Protein AF-A0A6A0AE56-F1 (afdb_monomer)

Solvent-accessible surface area (backbone atoms only — not comparable to full-atom values): 5053 Å² total; per-residue (Å²): 110,67,47,47,62,54,76,50,80,58,63,80,86,39,64,85,25,62,67,49,37,24,50,72,84,41,78,50,70,70,46,77,42,80,66,60,92,97,31,49,34,41,39,39,65,86,40,81,26,24,76,50,92,61,101,37,34,49,76,90,65,46,80,45,76,42,62,42,88,90,46,91,52,82,48,70,73,72,74,58,124

InterPro domains:
  IPR024616 Pherophorin [PF12499] (1-79)

Structure (mmCIF, N/CA/C/O backbone):
data_AF-A0A6A0AE56-F1
#
_entry.id   AF-A0A6A0AE56-F1
#
loop_
_atom_site.group_PDB
_atom_site.id
_atom_site.type_symbol
_atom_site.label_atom_id
_atom_site.label_alt_id
_atom_site.label_comp_id
_atom_site.label_asym_id
_atom_site.label_entity_id
_atom_site.label_seq_id
_atom_site.pdbx_PDB_ins_code
_atom_site.Cartn_x
_atom_site.Cartn_y
_atom_site.Cartn_z
_atom_site.occupanc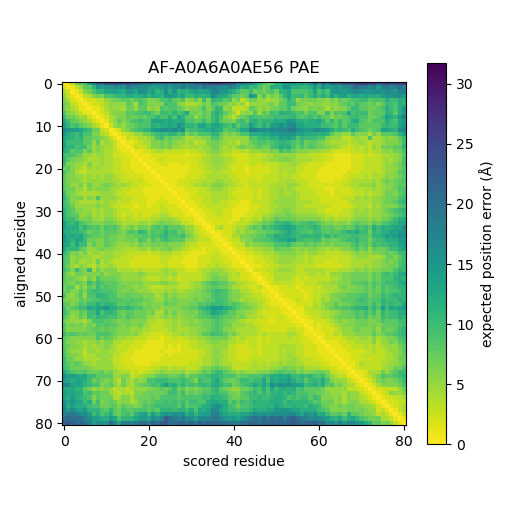y
_atom_site.B_iso_or_equiv
_atom_site.auth_seq_id
_atom_site.auth_comp_id
_atom_site.auth_asym_id
_atom_site.auth_atom_id
_atom_site.pdbx_PDB_model_num
ATOM 1 N N . MET A 1 1 ? -4.343 -7.258 -18.594 1.00 49.41 1 MET A N 1
ATOM 2 C CA . MET A 1 1 ? -5.254 -6.707 -17.576 1.00 49.41 1 MET A CA 1
ATOM 3 C C . MET A 1 1 ? -4.443 -5.664 -16.844 1.00 49.41 1 MET A C 1
ATOM 5 O O . MET A 1 1 ? -3.366 -6.003 -16.370 1.00 49.41 1 MET A O 1
ATOM 9 N N . ASP A 1 2 ? -4.875 -4.409 -16.848 1.00 60.59 2 ASP A N 1
ATOM 10 C CA . ASP A 1 2 ? -4.140 -3.355 -16.148 1.00 60.59 2 ASP A CA 1
ATOM 11 C C . ASP A 1 2 ? -4.605 -3.306 -14.687 1.00 60.59 2 ASP A C 1
ATOM 13 O O . ASP A 1 2 ? -5.804 -3.345 -14.391 1.00 60.59 2 ASP A O 1
ATOM 17 N N . LEU A 1 3 ? -3.644 -3.315 -13.766 1.00 62.03 3 LEU A N 1
ATOM 18 C CA . LEU A 1 3 ? -3.866 -3.324 -12.324 1.00 62.03 3 LEU A CA 1
ATOM 19 C C . LEU A 1 3 ? -4.012 -1.882 -11.841 1.00 62.03 3 LEU A C 1
ATOM 21 O O . LEU A 1 3 ? -3.052 -1.243 -11.430 1.00 62.03 3 LEU A O 1
ATOM 25 N N . ASN A 1 4 ? -5.244 -1.382 -11.873 1.00 73.56 4 ASN A N 1
ATOM 26 C CA . ASN A 1 4 ? -5.545 0.003 -11.495 1.00 73.56 4 ASN A CA 1
ATOM 27 C C . ASN A 1 4 ? -5.659 0.233 -9.978 1.00 73.56 4 ASN A C 1
ATOM 29 O O . ASN A 1 4 ? -5.755 1.377 -9.518 1.00 73.56 4 ASN A O 1
ATOM 33 N N . LYS A 1 5 ? -5.725 -0.853 -9.198 1.00 70.38 5 LYS A N 1
ATOM 34 C CA . LYS A 1 5 ? -6.101 -0.823 -7.785 1.00 70.38 5 LYS A CA 1
ATOM 35 C C . LYS A 1 5 ? -5.536 -2.025 -7.032 1.00 70.38 5 LYS A C 1
ATOM 37 O O . LYS A 1 5 ? -5.615 -3.148 -7.524 1.00 70.38 5 LYS A O 1
ATOM 42 N N . VAL A 1 6 ? -5.058 -1.779 -5.814 1.00 75.44 6 VAL A N 1
ATOM 43 C CA . VAL A 1 6 ? -4.754 -2.814 -4.814 1.00 75.44 6 VAL A CA 1
ATOM 44 C C . VAL A 1 6 ? -5.698 -2.628 -3.627 1.00 75.44 6 VAL A C 1
ATOM 46 O O . VAL A 1 6 ? -5.860 -1.508 -3.135 1.00 75.44 6 VAL A O 1
ATOM 49 N N . GLU A 1 7 ? -6.332 -3.720 -3.194 1.00 75.19 7 GLU A N 1
ATOM 50 C CA . GLU A 1 7 ? -7.238 -3.769 -2.043 1.00 75.19 7 GLU A CA 1
ATOM 51 C C . GLU A 1 7 ? -6.848 -4.917 -1.118 1.00 75.19 7 GLU A C 1
ATOM 53 O O . GLU A 1 7 ? -6.612 -6.035 -1.573 1.00 75.19 7 GLU A O 1
ATOM 58 N N . PHE A 1 8 ? -6.825 -4.654 0.185 1.00 73.44 8 PHE A N 1
ATOM 59 C CA . PHE A 1 8 ? -6.727 -5.696 1.200 1.00 73.44 8 PHE A CA 1
ATOM 60 C C . PHE A 1 8 ? -7.541 -5.315 2.437 1.00 73.44 8 PHE A C 1
ATOM 62 O O . PHE A 1 8 ? -7.827 -4.141 2.699 1.00 73.44 8 PHE A O 1
ATOM 69 N N . LEU A 1 9 ? -7.946 -6.339 3.183 1.00 66.50 9 LEU A N 1
ATOM 70 C CA . LEU A 1 9 ? -8.655 -6.185 4.445 1.00 66.50 9 LEU A CA 1
ATOM 71 C C . LEU A 1 9 ? -7.637 -5.960 5.560 1.00 66.50 9 LEU A C 1
ATOM 73 O O . LEU A 1 9 ? -6.682 -6.720 5.701 1.00 66.50 9 LEU A O 1
ATOM 77 N N . SER A 1 10 ? -7.861 -4.930 6.366 1.00 67.00 10 SER A N 1
ATOM 78 C CA . SER A 1 10 ? -7.113 -4.700 7.597 1.00 67.00 10 SER A CA 1
ATOM 79 C C . SER A 1 10 ? -8.099 -4.680 8.752 1.00 67.00 10 SER A C 1
ATOM 81 O O . SER A 1 10 ? -9.161 -4.069 8.639 1.00 67.00 10 SER A O 1
ATOM 83 N N . GLY A 1 11 ? -7.773 -5.372 9.844 1.00 65.69 11 GLY A N 1
ATOM 84 C CA . GLY A 1 11 ? -8.601 -5.335 11.047 1.00 65.69 11 GLY A CA 1
ATOM 85 C C . GLY A 1 11 ? -8.706 -3.912 11.602 1.00 65.69 11 GLY A C 1
ATOM 86 O O . GLY A 1 11 ? -7.772 -3.122 11.477 1.00 65.69 11 GLY A O 1
ATOM 87 N N . ASP A 1 12 ? -9.825 -3.587 12.250 1.00 65.62 12 ASP A N 1
ATOM 88 C CA . ASP A 1 12 ? -10.164 -2.213 12.659 1.00 65.62 12 ASP A CA 1
ATOM 89 C C . ASP A 1 12 ? -9.085 -1.518 13.498 1.00 65.62 12 ASP A C 1
ATOM 91 O O . ASP A 1 12 ? -8.838 -0.322 13.343 1.00 65.62 12 ASP A O 1
ATOM 95 N N . ARG A 1 13 ? -8.367 -2.280 14.331 1.00 72.19 13 ARG A N 1
ATOM 96 C CA . ARG A 1 13 ? -7.270 -1.765 15.168 1.00 72.19 13 ARG A CA 1
ATOM 97 C C . ARG A 1 13 ? -6.094 -1.209 14.366 1.00 72.19 13 ARG A C 1
ATOM 99 O O . ARG A 1 13 ? -5.279 -0.486 14.930 1.00 72.19 13 ARG A O 1
ATOM 106 N N . CYS A 1 14 ? -6.005 -1.537 13.078 1.00 77.25 14 CYS A N 1
ATOM 107 C CA . CYS A 1 14 ? -4.889 -1.161 12.228 1.00 77.25 14 CYS A CA 1
ATOM 108 C C . CYS A 1 14 ? -5.108 0.042 11.324 1.00 77.25 14 CYS A C 1
ATOM 110 O O . CYS A 1 14 ? -4.153 0.557 10.740 1.00 77.25 14 CYS A O 1
ATOM 112 N N . GLN A 1 15 ? -6.337 0.544 11.246 1.00 80.19 15 GLN A N 1
ATOM 113 C CA . GLN A 1 15 ? -6.668 1.606 10.303 1.00 80.19 15 GLN A CA 1
ATOM 114 C C . GLN A 1 15 ? -5.941 2.919 10.615 1.00 80.19 15 GLN A C 1
ATOM 116 O O . GLN A 1 15 ? -5.365 3.543 9.722 1.00 80.19 15 GLN A O 1
ATOM 121 N N . GLY A 1 16 ? -5.913 3.311 11.894 1.00 80.69 16 GLY A N 1
ATOM 122 C CA . GLY A 1 16 ? -5.239 4.529 12.363 1.00 80.69 16 GLY A CA 1
ATOM 123 C C . GLY A 1 16 ? -3.710 4.444 12.364 1.00 80.69 16 GLY A C 1
ATOM 124 O O . GLY A 1 16 ? -3.029 5.462 12.506 1.00 80.69 16 GLY A O 1
ATOM 125 N N . SER A 1 17 ? -3.167 3.241 12.184 1.00 87.19 17 SER A N 1
ATOM 126 C CA . SER A 1 17 ? -1.734 2.976 12.235 1.00 87.19 17 SER A CA 1
ATOM 127 C C . SER A 1 17 ? -1.017 3.347 10.949 1.00 87.19 17 SER A C 1
ATOM 129 O O . SER A 1 17 ? 0.184 3.569 10.994 1.00 87.19 17 SER A O 1
ATOM 131 N N . VAL A 1 18 ? -1.700 3.440 9.806 1.00 89.12 18 VAL A N 1
ATOM 132 C CA . VAL A 1 18 ? -1.028 3.768 8.542 1.00 89.12 18 VAL A CA 1
ATOM 133 C C . VAL A 1 18 ? -0.631 5.246 8.520 1.00 89.12 18 VAL A C 1
ATOM 135 O O . VAL A 1 18 ? -1.473 6.136 8.642 1.00 89.12 18 VAL A O 1
ATOM 138 N N . GLN A 1 19 ? 0.662 5.509 8.345 1.00 92.00 19 GLN A N 1
ATOM 139 C CA . GLN A 1 19 ? 1.241 6.849 8.261 1.00 92.00 19 GLN A CA 1
ATOM 140 C C . GLN A 1 19 ? 1.481 7.281 6.813 1.00 92.00 19 GLN A C 1
ATOM 142 O O . GLN A 1 19 ? 1.166 8.414 6.460 1.00 92.00 19 GLN A O 1
ATOM 147 N N . ALA A 1 20 ? 2.043 6.398 5.986 1.00 92.69 20 ALA A N 1
ATOM 148 C CA . ALA A 1 20 ? 2.370 6.689 4.593 1.00 92.69 20 ALA A CA 1
ATOM 149 C C . ALA A 1 20 ? 2.378 5.412 3.742 1.00 92.69 20 ALA A C 1
ATOM 151 O O . ALA A 1 20 ? 2.528 4.307 4.264 1.00 92.69 20 ALA A O 1
ATOM 152 N N . VAL A 1 21 ? 2.228 5.570 2.428 1.00 92.25 21 VAL A N 1
ATOM 153 C CA . VAL A 1 21 ? 2.261 4.475 1.452 1.00 92.25 21 VAL A CA 1
ATOM 154 C C . VAL A 1 21 ? 3.143 4.870 0.286 1.00 92.25 21 VAL A C 1
ATOM 156 O O . VAL A 1 21 ? 3.017 5.976 -0.238 1.00 92.25 21 VAL A O 1
ATOM 159 N N . PHE A 1 22 ? 3.987 3.945 -0.151 1.00 92.50 22 PHE A N 1
ATOM 160 C CA . PHE A 1 22 ? 4.848 4.112 -1.309 1.00 92.50 22 PHE A CA 1
ATOM 161 C C . PHE A 1 22 ? 4.685 2.935 -2.262 1.00 92.50 22 PHE A C 1
ATOM 163 O O . PHE A 1 22 ? 4.553 1.788 -1.841 1.00 92.50 22 PHE A O 1
ATOM 170 N N . VAL A 1 23 ? 4.723 3.228 -3.556 1.00 90.12 23 VAL A N 1
ATOM 171 C CA . VAL A 1 23 ? 4.791 2.227 -4.622 1.00 90.12 23 VAL A CA 1
ATOM 172 C C . VAL A 1 23 ? 6.046 2.521 -5.428 1.00 90.12 23 VAL A C 1
ATOM 174 O O . VAL A 1 23 ? 6.158 3.607 -5.997 1.00 90.12 23 VAL A O 1
ATOM 177 N N . ASN A 1 24 ? 7.004 1.590 -5.426 1.00 89.44 24 ASN A N 1
ATOM 178 C CA . ASN A 1 24 ? 8.354 1.786 -5.974 1.00 89.44 24 ASN A CA 1
ATOM 179 C C . ASN A 1 24 ? 9.036 3.057 -5.431 1.00 89.44 24 ASN A C 1
ATOM 181 O O . ASN A 1 24 ? 9.595 3.851 -6.183 1.00 89.44 24 ASN A O 1
ATOM 185 N N . GLY A 1 25 ? 8.917 3.298 -4.121 1.00 90.00 25 GLY A N 1
ATOM 186 C CA . GLY A 1 25 ? 9.481 4.478 -3.453 1.00 90.00 25 GLY A CA 1
ATOM 187 C C . GLY A 1 25 ? 8.737 5.797 -3.712 1.00 90.00 25 GLY A C 1
ATOM 188 O O . GLY A 1 25 ? 9.049 6.803 -3.081 1.00 90.00 25 GLY A O 1
ATOM 189 N N . VAL A 1 26 ? 7.720 5.817 -4.582 1.00 90.44 26 VAL A N 1
ATOM 190 C CA . VAL A 1 26 ? 6.905 7.010 -4.856 1.00 90.44 26 VAL A CA 1
ATOM 191 C C . VAL A 1 26 ? 5.708 7.048 -3.917 1.00 90.44 26 VAL A C 1
ATOM 193 O O . VAL A 1 26 ? 4.934 6.093 -3.869 1.00 90.44 26 VAL A O 1
ATOM 196 N N . SER A 1 27 ? 5.531 8.163 -3.205 1.00 93.00 27 SER A N 1
ATOM 197 C CA . SER A 1 27 ? 4.393 8.360 -2.300 1.00 93.00 27 SER A CA 1
ATOM 198 C C . SER A 1 27 ? 3.060 8.267 -3.049 1.00 93.00 27 SER A C 1
ATOM 200 O O . SER A 1 27 ? 2.904 8.823 -4.142 1.00 93.00 27 SER A O 1
ATOM 202 N N . ARG A 1 28 ? 2.090 7.557 -2.468 1.00 92.75 28 ARG A N 1
ATOM 203 C CA . ARG A 1 28 ? 0.743 7.378 -3.019 1.00 92.75 28 ARG A CA 1
ATOM 204 C C . ARG A 1 28 ? -0.319 7.764 -2.004 1.00 92.75 28 ARG A C 1
ATOM 206 O O . ARG A 1 28 ? -0.174 7.533 -0.806 1.00 92.75 28 ARG A O 1
ATOM 213 N N . SER A 1 29 ? -1.417 8.315 -2.512 1.00 91.88 29 SER A N 1
ATOM 214 C CA . SER A 1 29 ? -2.625 8.489 -1.720 1.00 91.88 29 SER A CA 1
ATOM 215 C C . SER A 1 29 ? -3.299 7.141 -1.464 1.00 91.88 29 SER A C 1
ATOM 217 O O . SER A 1 29 ? -3.234 6.208 -2.267 1.00 91.88 29 SER A O 1
ATOM 219 N N . TRP A 1 30 ? -3.961 7.066 -0.319 1.00 91.44 30 TRP A N 1
ATOM 220 C CA . TRP A 1 30 ? -4.705 5.908 0.151 1.00 91.44 30 TRP A CA 1
ATOM 221 C C . TRP A 1 30 ? -6.100 6.288 0.670 1.00 91.44 30 TRP A C 1
ATOM 223 O O . TRP A 1 30 ? -6.476 7.456 0.718 1.00 91.44 30 TRP A O 1
ATOM 233 N N . SER A 1 31 ? -6.927 5.313 1.022 1.00 89.25 31 SER A N 1
ATOM 234 C CA . SER A 1 31 ? -8.160 5.574 1.771 1.00 89.25 31 SER A CA 1
ATOM 235 C C . SER A 1 31 ? -8.677 4.306 2.429 1.00 89.25 31 SER A C 1
ATOM 237 O O . SER A 1 31 ? -8.395 3.199 1.972 1.00 89.25 31 SER A O 1
ATOM 239 N N . TRP A 1 32 ? -9.476 4.484 3.477 1.00 87.25 32 TRP A N 1
ATOM 240 C CA . TRP A 1 32 ? -10.333 3.442 4.025 1.00 87.25 32 TRP A CA 1
ATOM 241 C C . TRP A 1 32 ? -11.750 3.670 3.514 1.00 87.25 32 TRP A C 1
ATOM 243 O O . TRP A 1 32 ? -12.270 4.781 3.604 1.00 87.25 32 TRP A O 1
ATOM 253 N N . GLN A 1 33 ? -12.380 2.636 2.968 1.00 86.06 33 GLN A N 1
ATOM 254 C CA . GLN A 1 33 ? -13.773 2.703 2.526 1.00 86.06 33 GLN A CA 1
ATOM 255 C C . GLN A 1 33 ? -14.585 1.586 3.161 1.00 86.06 33 GLN A C 1
ATOM 257 O O . GLN A 1 33 ? -14.118 0.452 3.251 1.00 86.06 33 GLN A O 1
ATOM 262 N N . ILE A 1 34 ? -15.810 1.905 3.573 1.00 84.62 34 ILE A N 1
ATOM 263 C CA . ILE A 1 34 ? -16.736 0.931 4.149 1.00 84.62 34 ILE A CA 1
ATOM 264 C C . ILE A 1 34 ? -17.137 -0.072 3.061 1.00 84.62 34 ILE A C 1
ATOM 266 O O . ILE A 1 34 ? -17.626 0.305 1.997 1.00 84.62 34 ILE A O 1
ATOM 270 N N . TYR A 1 35 ? -16.938 -1.355 3.345 1.00 81.88 35 TYR A N 1
ATOM 271 C CA . TYR A 1 35 ? -17.330 -2.492 2.516 1.00 81.88 35 TYR A CA 1
ATOM 272 C C . TYR A 1 35 ? -18.210 -3.434 3.351 1.00 81.88 35 TYR A C 1
ATOM 274 O O . TYR A 1 35 ? -17.865 -4.576 3.652 1.00 81.88 35 TYR A O 1
ATOM 282 N N . GLY A 1 36 ? -19.355 -2.905 3.782 1.00 80.38 36 GLY A N 1
ATOM 283 C CA . GLY A 1 36 ? -20.323 -3.595 4.633 1.00 80.38 36 GLY A CA 1
AT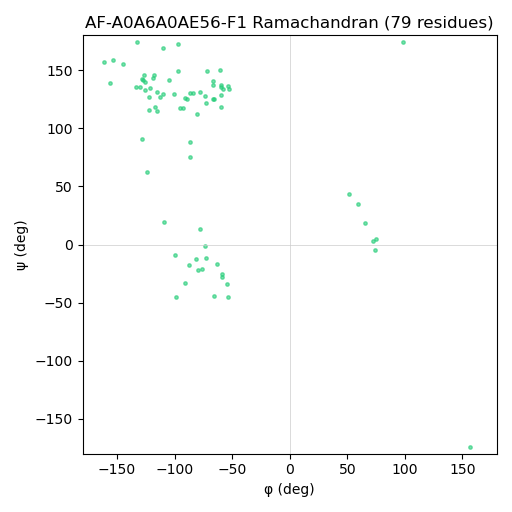OM 284 C C . GLY A 1 36 ? -20.219 -3.241 6.125 1.00 80.38 36 GLY A C 1
ATOM 285 O O . GLY A 1 36 ? -19.323 -2.500 6.534 1.00 80.38 36 GLY A O 1
ATOM 286 N N . PRO A 1 37 ? -21.15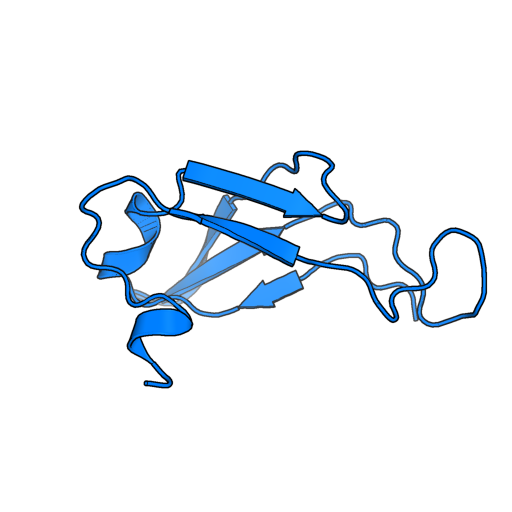3 -3.742 6.953 1.00 81.94 37 PRO A N 1
ATOM 287 C CA . PRO A 1 37 ? -21.226 -3.390 8.370 1.00 81.94 37 PRO A CA 1
ATOM 288 C C . PRO A 1 37 ? -19.937 -3.759 9.116 1.00 81.94 37 PRO A C 1
ATOM 290 O O . PRO A 1 37 ? -19.566 -4.931 9.161 1.00 81.94 37 PRO A O 1
ATOM 293 N N . GLY A 1 38 ? -19.252 -2.755 9.676 1.00 74.69 38 GLY A N 1
ATOM 294 C CA . GLY A 1 38 ? -18.015 -2.939 10.448 1.00 74.69 38 GLY A CA 1
ATOM 295 C C . GLY A 1 38 ? -16.822 -3.456 9.640 1.00 74.69 38 GLY A C 1
ATOM 296 O O . GLY A 1 38 ? -15.893 -4.006 10.216 1.00 74.69 38 GLY A O 1
ATOM 297 N N . LYS A 1 39 ? -16.850 -3.345 8.308 1.00 74.31 39 LYS A N 1
ATOM 298 C CA . LYS A 1 39 ? -15.771 -3.819 7.436 1.00 74.31 39 LYS A CA 1
ATOM 299 C C . LYS A 1 39 ? -15.247 -2.667 6.607 1.00 74.31 39 LYS A C 1
ATOM 301 O O . LYS A 1 39 ? -16.010 -2.006 5.905 1.00 74.31 39 LYS A O 1
ATOM 306 N N . PHE A 1 40 ? -13.938 -2.464 6.649 1.00 79.81 40 PHE A N 1
ATOM 307 C CA . PHE A 1 40 ? -13.264 -1.442 5.863 1.00 79.81 40 PHE A CA 1
ATOM 308 C C . PHE A 1 40 ? -12.252 -2.084 4.923 1.00 79.81 40 PHE A C 1
ATOM 310 O O . PHE A 1 40 ? -11.582 -3.060 5.258 1.00 79.81 40 PHE A O 1
ATOM 317 N N . VAL A 1 41 ? -12.144 -1.514 3.731 1.00 83.81 41 VAL A N 1
ATOM 318 C CA . VAL A 1 41 ? -11.160 -1.890 2.721 1.00 83.81 41 VAL A CA 1
ATOM 319 C C . VAL A 1 41 ? -10.154 -0.764 2.595 1.00 83.81 41 VAL A C 1
ATOM 321 O O . VAL A 1 41 ? -10.533 0.397 2.419 1.00 83.81 41 VAL A O 1
ATOM 324 N N . PHE A 1 42 ? -8.876 -1.125 2.661 1.00 86.62 42 PHE A N 1
ATOM 325 C CA . PHE A 1 42 ? -7.787 -0.227 2.321 1.00 86.62 42 PHE A CA 1
ATOM 326 C C . PHE A 1 42 ? -7.655 -0.127 0.807 1.00 86.62 42 PHE A C 1
ATOM 328 O O . PHE A 1 42 ? -7.603 -1.154 0.129 1.00 86.62 42 PHE A O 1
ATOM 335 N N . LYS A 1 43 ? -7.577 1.091 0.271 1.00 88.69 43 LYS A N 1
ATOM 336 C CA . LYS A 1 43 ? -7.470 1.326 -1.171 1.00 88.69 43 LYS A CA 1
ATOM 337 C C . LYS A 1 43 ? -6.275 2.189 -1.508 1.00 88.69 43 LYS A C 1
ATOM 339 O O . LYS A 1 43 ? -6.116 3.271 -0.950 1.00 88.69 43 LYS A O 1
ATOM 344 N N . ILE A 1 44 ? -5.525 1.743 -2.510 1.00 90.00 44 ILE A N 1
ATOM 345 C CA . ILE A 1 44 ? -4.551 2.553 -3.242 1.00 90.00 44 ILE A CA 1
ATOM 346 C C . ILE A 1 44 ? -5.043 2.621 -4.686 1.00 90.00 44 ILE A C 1
ATOM 348 O O . ILE A 1 44 ? -5.211 1.590 -5.342 1.00 90.00 44 ILE A O 1
ATOM 352 N N . THR A 1 45 ? -5.335 3.828 -5.157 1.00 85.88 45 THR A N 1
ATOM 353 C CA . THR A 1 45 ? -5.954 4.072 -6.467 1.00 85.88 45 THR A CA 1
ATOM 354 C C . THR A 1 45 ? -4.978 4.724 -7.439 1.00 85.88 45 THR A C 1
ATOM 356 O O . THR A 1 45 ? -3.928 5.219 -7.035 1.00 85.88 45 THR A O 1
ATOM 359 N N . ASN A 1 46 ? -5.360 4.781 -8.719 1.00 83.75 46 ASN A N 1
ATOM 360 C CA . ASN A 1 46 ? -4.584 5.416 -9.791 1.00 83.75 46 ASN A CA 1
ATOM 361 C C . ASN A 1 46 ? -3.191 4.790 -9.969 1.00 83.75 46 ASN A C 1
ATOM 363 O O . ASN A 1 46 ? -2.215 5.479 -10.270 1.00 83.75 46 ASN A O 1
ATOM 367 N N . LEU A 1 47 ? -3.098 3.475 -9.762 1.00 84.62 47 LEU A N 1
ATOM 368 C CA . LEU A 1 47 ? -1.893 2.718 -10.064 1.00 84.62 47 LEU A CA 1
ATOM 369 C C . LEU A 1 47 ? -1.879 2.430 -11.562 1.00 84.62 47 LEU A C 1
ATOM 371 O O . LEU A 1 47 ? -2.722 1.701 -12.066 1.00 84.62 47 LEU A O 1
ATOM 375 N N . VAL A 1 48 ? -0.938 3.022 -12.290 1.00 84.56 48 VAL A N 1
ATOM 376 C CA . VAL A 1 48 ? -0.754 2.725 -13.715 1.00 84.56 48 VAL A CA 1
ATOM 377 C C . VAL A 1 48 ? 0.175 1.520 -13.812 1.00 84.56 48 VAL A C 1
ATOM 379 O O . VAL A 1 48 ? 1.366 1.670 -14.056 1.00 84.56 48 VAL A O 1
ATOM 382 N N . LEU A 1 49 ? -0.359 0.332 -13.526 1.00 85.62 49 LEU A N 1
ATOM 383 C CA . LEU A 1 49 ? 0.375 -0.932 -13.579 1.00 85.62 49 LEU A CA 1
ATOM 384 C C . LEU A 1 49 ? -0.242 -1.854 -14.630 1.00 85.62 49 LEU A C 1
ATOM 386 O O . LEU A 1 49 ? -1.456 -1.881 -14.819 1.00 85.62 49 LEU A O 1
ATOM 390 N N . SER A 1 50 ? 0.589 -2.645 -15.295 1.00 84.00 50 SER A N 1
ATOM 391 C CA . SER A 1 50 ? 0.192 -3.548 -16.366 1.00 84.00 50 SER A CA 1
ATOM 392 C C . SER A 1 50 ? 0.692 -4.958 -16.109 1.00 84.00 50 SER A C 1
ATOM 394 O O . SER A 1 50 ? 1.821 -5.175 -15.679 1.00 84.00 50 SER A O 1
ATOM 396 N N . SER A 1 51 ? -0.133 -5.946 -16.447 1.00 85.00 51 SER A N 1
ATOM 397 C CA . SER A 1 51 ? 0.275 -7.352 -16.455 1.00 85.00 51 SER A CA 1
ATOM 398 C C . SER A 1 51 ? 1.198 -7.712 -17.630 1.00 85.00 51 SER A C 1
ATOM 400 O O . SER A 1 51 ? 1.539 -8.879 -17.789 1.00 85.00 51 SER A O 1
ATOM 402 N N . ARG A 1 52 ? 1.514 -6.764 -18.524 1.00 88.06 52 ARG A N 1
ATOM 403 C CA . ARG A 1 52 ? 2.360 -6.985 -19.705 1.00 88.06 52 ARG A CA 1
ATOM 404 C C . ARG A 1 52 ? 3.754 -6.387 -19.491 1.00 88.06 52 ARG A C 1
ATOM 406 O O . ARG A 1 52 ? 3.833 -5.286 -18.944 1.00 88.06 52 ARG A O 1
ATOM 413 N N . PRO A 1 53 ? 4.825 -7.052 -19.963 1.00 86.06 53 PRO A N 1
ATOM 414 C CA . PRO A 1 53 ? 6.169 -6.485 -19.939 1.00 86.06 53 PRO A CA 1
ATOM 415 C C . PRO A 1 53 ? 6.209 -5.095 -20.589 1.00 86.06 53 PRO A C 1
ATOM 417 O O . PRO A 1 53 ? 5.638 -4.888 -21.661 1.00 86.06 53 PRO A O 1
ATOM 420 N N . GLY A 1 54 ? 6.866 -4.141 -19.929 1.00 83.56 54 GLY A N 1
ATOM 421 C CA . GLY A 1 54 ? 6.931 -2.740 -20.341 1.00 83.56 54 GLY A CA 1
ATOM 422 C C . GLY A 1 54 ? 7.232 -1.799 -19.165 1.00 83.56 54 GLY A C 1
ATOM 423 O O . GLY A 1 54 ? 7.461 -2.271 -18.052 1.00 83.56 54 GLY A O 1
ATOM 424 N N . PRO A 1 55 ? 7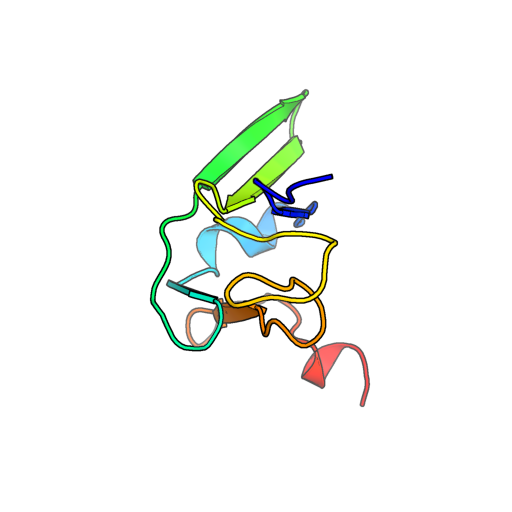.196 -0.469 -19.374 1.00 81.06 55 PRO A N 1
ATOM 425 C CA . PRO A 1 55 ? 7.533 0.525 -18.344 1.00 81.06 55 PRO A CA 1
ATOM 426 C C . PRO A 1 55 ? 6.668 0.457 -17.079 1.00 81.06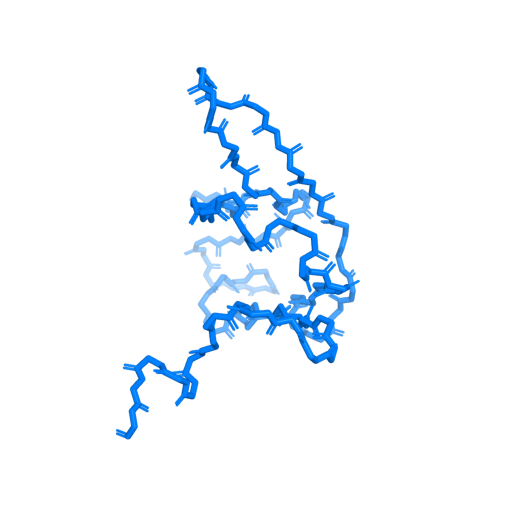 55 PRO A C 1
ATOM 428 O O . PRO A 1 55 ? 7.103 0.862 -16.009 1.00 81.06 55 PRO A O 1
ATOM 431 N N . ASN A 1 56 ? 5.447 -0.064 -17.213 1.00 83.62 56 ASN A N 1
ATOM 432 C CA . ASN A 1 56 ? 4.468 -0.182 -16.136 1.00 83.62 56 ASN A CA 1
ATOM 433 C C . ASN A 1 56 ? 4.264 -1.638 -15.701 1.00 83.62 56 ASN A C 1
ATOM 435 O O . ASN A 1 56 ? 3.211 -1.962 -15.159 1.00 83.62 56 ASN A O 1
ATOM 439 N N . TYR A 1 57 ? 5.202 -2.540 -15.999 1.00 87.56 57 TYR A N 1
ATOM 440 C CA . TYR A 1 57 ? 5.041 -3.949 -15.656 1.00 87.56 57 TYR A CA 1
ATOM 441 C C . TYR A 1 57 ? 4.885 -4.119 -14.138 1.00 87.56 57 TYR A C 1
ATOM 443 O O . TYR A 1 57 ? 5.651 -3.561 -13.35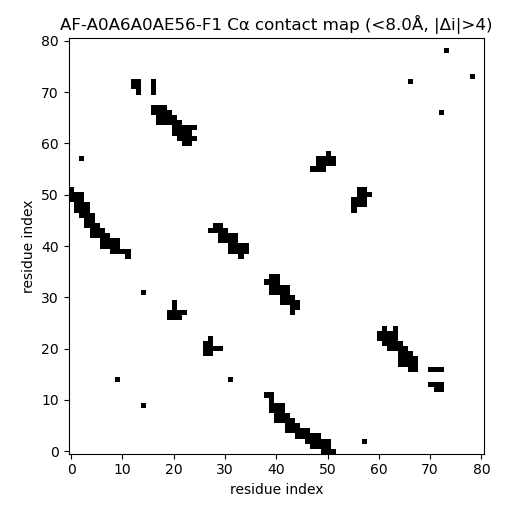8 1.00 87.56 57 TYR A O 1
ATOM 451 N N . ALA A 1 58 ? 3.841 -4.838 -13.727 1.00 86.06 58 ALA A N 1
ATOM 452 C CA . ALA A 1 58 ? 3.448 -4.959 -12.327 1.00 86.06 58 ALA A CA 1
ATOM 453 C C . ALA A 1 58 ? 4.343 -5.913 -11.520 1.00 86.06 58 ALA A C 1
ATOM 455 O O . ALA A 1 58 ? 4.361 -5.843 -10.293 1.00 86.06 58 ALA A O 1
ATOM 456 N N . ASP A 1 59 ? 5.052 -6.816 -12.194 1.00 87.50 59 ASP A N 1
ATOM 457 C CA . ASP A 1 59 ? 5.965 -7.752 -11.544 1.00 87.50 59 ASP A CA 1
ATOM 458 C C . ASP A 1 59 ? 7.159 -7.011 -10.927 1.00 87.50 59 ASP A C 1
ATOM 460 O O . ASP A 1 59 ? 7.703 -6.078 -11.519 1.00 87.50 59 ASP A O 1
ATOM 464 N N . GLY A 1 60 ? 7.545 -7.407 -9.715 1.00 85.19 60 GLY A N 1
ATOM 465 C CA . GLY A 1 60 ? 8.594 -6.745 -8.937 1.00 85.19 60 GLY A CA 1
ATOM 466 C C . GLY A 1 60 ? 8.218 -5.377 -8.349 1.00 85.19 60 GLY A C 1
ATOM 467 O O . GLY A 1 60 ? 9.063 -4.751 -7.709 1.00 85.19 60 GLY A O 1
ATOM 468 N N . VAL A 1 61 ? 6.978 -4.899 -8.518 1.00 88.56 61 VAL A N 1
ATOM 469 C CA . VAL A 1 61 ? 6.522 -3.654 -7.881 1.00 88.56 61 VAL A CA 1
ATOM 470 C C . VAL A 1 61 ? 6.491 -3.820 -6.363 1.00 88.56 61 VAL A C 1
ATOM 472 O O . VAL A 1 61 ? 5.816 -4.700 -5.829 1.00 88.56 61 VAL A O 1
ATOM 475 N N . VAL A 1 62 ? 7.177 -2.923 -5.657 1.00 88.62 62 VAL A N 1
ATOM 476 C CA . VAL A 1 62 ? 7.244 -2.931 -4.194 1.00 88.62 62 VAL A CA 1
ATOM 477 C C . VAL A 1 62 ? 6.197 -1.984 -3.628 1.00 88.62 62 VAL A C 1
ATOM 479 O O . VAL A 1 62 ? 6.250 -0.769 -3.842 1.00 88.62 62 VAL A O 1
ATOM 482 N N . LEU A 1 63 ? 5.259 -2.548 -2.870 1.00 88.06 63 LEU A N 1
ATOM 483 C CA . LEU A 1 63 ? 4.333 -1.803 -2.029 1.00 88.06 63 LEU A CA 1
ATOM 484 C C . LEU A 1 63 ? 4.913 -1.690 -0.617 1.00 88.06 63 LEU A C 1
ATOM 486 O O . LEU A 1 63 ? 5.072 -2.691 0.075 1.00 88.06 63 LEU A O 1
ATOM 490 N N . GLN A 1 64 ? 5.176 -0.465 -0.175 1.00 89.75 64 GLN A N 1
ATOM 491 C CA . GLN A 1 64 ? 5.629 -0.174 1.180 1.00 89.75 64 GLN A CA 1
ATOM 492 C C . GLN A 1 64 ? 4.545 0.591 1.937 1.00 89.75 64 GLN A C 1
ATOM 494 O O . GLN A 1 64 ? 4.081 1.641 1.493 1.00 89.75 64 GLN A O 1
ATOM 499 N N . ILE A 1 65 ? 4.170 0.083 3.108 1.00 89.19 65 ILE A N 1
ATOM 500 C CA . ILE A 1 65 ? 3.218 0.722 4.017 1.00 89.19 65 ILE A CA 1
ATOM 501 C C . ILE A 1 65 ? 3.979 1.075 5.288 1.00 89.19 65 ILE A C 1
ATOM 503 O O . ILE A 1 65 ? 4.453 0.196 6.003 1.00 89.19 65 ILE A O 1
ATOM 507 N N . VAL A 1 66 ? 4.109 2.368 5.561 1.00 88.88 66 VAL A N 1
ATOM 508 C CA . VAL A 1 66 ? 4.742 2.868 6.780 1.00 88.88 66 VAL A CA 1
ATOM 509 C C . VAL A 1 66 ? 3.678 2.991 7.854 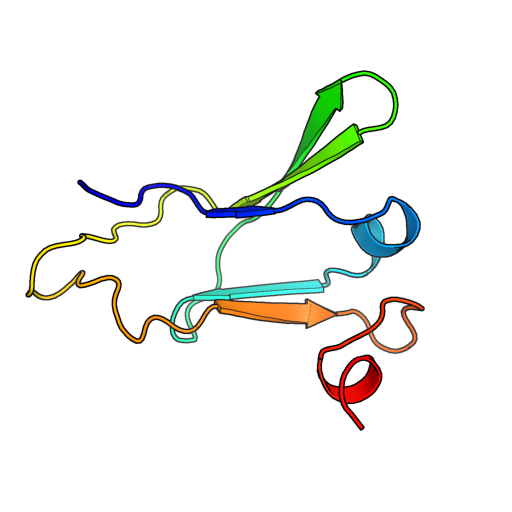1.00 88.88 66 VAL A C 1
ATOM 511 O O . VAL A 1 66 ? 2.657 3.656 7.658 1.00 88.88 66 VAL A O 1
ATOM 514 N N . LEU A 1 67 ? 3.932 2.357 8.992 1.00 87.31 67 LEU A N 1
ATOM 515 C CA . LEU A 1 67 ? 3.075 2.432 10.163 1.00 87.31 67 LEU A CA 1
ATOM 516 C C . LEU A 1 67 ? 3.610 3.477 11.143 1.00 87.31 67 LEU A C 1
ATOM 518 O O . LEU A 1 67 ? 4.815 3.707 11.231 1.00 87.31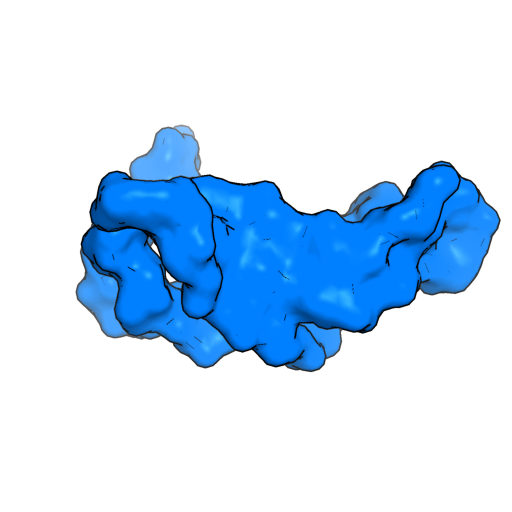 67 LEU A O 1
ATOM 522 N N . ARG A 1 68 ? 2.705 4.103 11.893 1.00 88.12 68 ARG A N 1
ATOM 523 C CA . ARG A 1 68 ? 3.042 5.041 12.958 1.00 88.12 68 ARG A CA 1
ATOM 524 C C . ARG A 1 68 ? 3.895 4.326 14.012 1.00 88.12 68 ARG A C 1
ATOM 526 O O . ARG A 1 68 ? 3.547 3.208 14.411 1.00 88.12 68 ARG A O 1
ATOM 533 N N . PRO A 1 69 ? 4.955 4.971 14.523 1.00 80.25 69 PRO A N 1
ATOM 534 C CA . PRO A 1 69 ? 5.704 4.452 15.660 1.00 80.25 69 PRO A CA 1
ATOM 535 C C . PRO A 1 69 ? 4.777 4.147 16.844 1.00 80.25 69 PRO A C 1
ATOM 537 O O . PRO A 1 69 ? 3.881 4.932 17.151 1.00 80.25 69 PRO A O 1
ATOM 540 N N . GLY A 1 70 ? 4.975 2.997 17.494 1.00 76.81 70 GLY A N 1
ATOM 541 C CA . GLY A 1 70 ? 4.171 2.573 18.647 1.00 76.81 70 GLY A CA 1
ATOM 542 C C . GLY A 1 70 ? 2.757 2.078 18.317 1.00 76.81 70 GLY A C 1
ATOM 543 O O . GLY A 1 70 ? 1.992 1.784 19.234 1.00 76.81 70 GLY A O 1
ATOM 544 N N . SER A 1 71 ? 2.383 1.970 17.036 1.00 81.69 71 SER A N 1
ATOM 545 C CA . SER A 1 71 ? 1.104 1.360 16.666 1.00 81.69 71 SER A CA 1
ATOM 546 C C . SER A 1 71 ? 1.095 -0.134 17.006 1.00 81.69 71 SER A C 1
ATOM 548 O O . SER A 1 71 ? 2.079 -0.828 16.770 1.00 81.69 71 SER A O 1
ATOM 550 N N . ALA A 1 72 ? -0.032 -0.645 17.504 1.00 75.06 72 ALA A N 1
ATOM 551 C CA . ALA A 1 72 ? -0.198 -2.064 17.835 1.00 75.06 72 ALA A CA 1
ATOM 552 C C . ALA A 1 72 ? -0.445 -2.958 16.603 1.00 75.06 72 ALA A C 1
ATOM 554 O O . ALA A 1 72 ? -0.897 -4.094 16.748 1.00 75.06 72 ALA A O 1
ATOM 555 N N . CYS A 1 73 ? -0.215 -2.446 15.390 1.00 79.12 73 CYS A N 1
ATOM 556 C CA . CYS A 1 73 ? -0.338 -3.259 14.193 1.00 79.12 73 CYS A CA 1
ATOM 557 C C . CYS A 1 73 ? 0.818 -4.231 14.071 1.00 79.12 73 CYS A C 1
ATOM 559 O O . CYS A 1 73 ? 1.967 -3.787 14.043 1.00 79.12 73 CYS A O 1
ATOM 561 N N . PRO A 1 74 ? 0.523 -5.521 13.883 1.00 75.06 74 PRO A N 1
ATOM 562 C CA . PRO A 1 74 ? 1.536 -6.466 13.472 1.00 75.06 74 PRO A CA 1
ATOM 563 C C . PRO A 1 74 ? 2.174 -6.034 12.139 1.00 75.06 74 PRO A C 1
ATOM 565 O O . PRO A 1 74 ? 1.481 -5.667 11.187 1.00 75.06 74 PRO A O 1
ATOM 568 N N . THR A 1 75 ? 3.499 -6.077 12.081 1.00 74.50 75 THR A N 1
ATOM 569 C CA . THR A 1 75 ? 4.323 -5.951 10.873 1.00 74.50 75 THR A CA 1
ATOM 570 C C . THR A 1 75 ? 4.708 -7.332 10.343 1.00 74.50 75 THR A C 1
ATOM 572 O O . THR A 1 75 ? 4.493 -8.343 11.015 1.00 74.50 75 THR A O 1
ATOM 575 N N . PHE A 1 76 ? 5.323 -7.387 9.158 1.00 68.44 76 PHE A N 1
ATOM 576 C CA . PHE A 1 76 ? 5.912 -8.626 8.642 1.00 68.44 76 PHE A CA 1
ATOM 577 C C . PHE A 1 76 ? 6.895 -9.251 9.648 1.00 68.44 76 PHE A C 1
ATOM 579 O O . PHE A 1 76 ? 6.757 -10.429 9.967 1.00 68.44 76 PHE A O 1
ATOM 586 N N . ASP A 1 77 ? 7.764 -8.431 10.249 1.00 69.69 77 ASP A N 1
ATOM 587 C CA . ASP A 1 77 ? 8.723 -8.852 11.285 1.00 69.69 77 ASP A CA 1
ATOM 588 C C . ASP A 1 77 ? 8.048 -9.462 12.523 1.00 69.69 77 ASP A C 1
ATOM 590 O O . ASP A 1 77 ? 8.630 -10.285 13.218 1.00 69.69 77 ASP A O 1
ATOM 594 N N . SER A 1 78 ? 6.808 -9.063 12.821 1.00 70.50 78 SER A N 1
ATOM 595 C CA . SER A 1 78 ? 6.044 -9.632 13.938 1.00 70.50 78 SER A CA 1
ATOM 596 C C . SER A 1 78 ? 5.251 -10.893 13.576 1.00 70.50 78 SER A C 1
ATOM 598 O O . SER A 1 78 ? 4.819 -11.613 14.473 1.00 70.50 78 SER A O 1
ATOM 600 N N . PHE A 1 79 ? 5.022 -11.149 12.282 1.00 62.16 79 PHE A N 1
ATOM 601 C CA . PHE A 1 79 ? 4.274 -12.313 11.796 1.00 62.16 79 PHE A CA 1
ATOM 602 C C . PHE A 1 79 ? 5.175 -13.517 11.514 1.00 62.16 79 PHE A C 1
ATOM 604 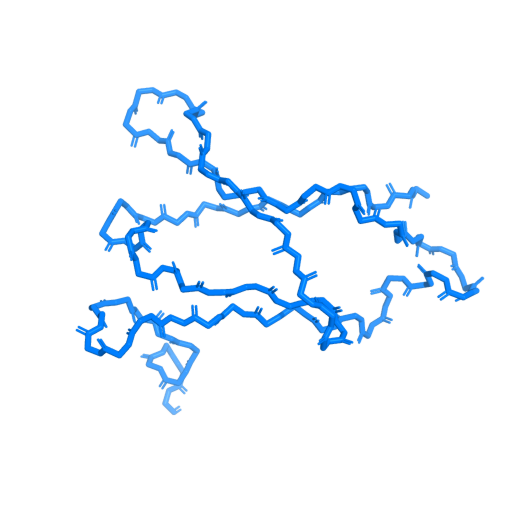O O . PHE A 1 79 ? 4.735 -14.652 11.696 1.00 62.16 79 PHE A O 1
ATOM 611 N N . PHE A 1 80 ? 6.409 -13.274 11.074 1.00 52.88 80 PHE A N 1
ATOM 612 C CA . PHE A 1 80 ? 7.382 -14.308 10.735 1.00 52.88 80 PHE A CA 1
ATOM 613 C C . PHE A 1 80 ? 8.702 -14.022 11.470 1.00 52.88 80 PHE A C 1
ATOM 615 O O . PHE A 1 80 ? 9.513 -13.258 10.946 1.00 52.88 80 PHE A O 1
ATOM 622 N N . PRO A 1 81 ? 8.885 -14.560 12.692 1.00 49.75 81 PRO A N 1
ATOM 623 C CA . PRO A 1 81 ? 10.159 -14.491 13.404 1.00 49.75 81 PRO A CA 1
ATOM 624 C C . PRO A 1 81 ? 11.260 -15.318 12.727 1.00 49.75 81 PRO A C 1
ATOM 626 O O . PRO A 1 81 ? 10.929 -16.326 12.056 1.00 49.75 81 PRO A O 1
#

Mean predicted aligned error: 6.46 Å

Organism: Haematococcus lacustris (NCBI:txid44745)

pLDDT: mean 80.81, std 10.14, range [49.41, 93.0]

Radius of gyration: 14.03 Å; Cα contacts (8 Å, |Δi|>4): 129; chains: 1; bounding box: 31×23×39 Å

Secondary structure (DSSP, 8-state):
-EEEEEEEE--GGGGGGEEEEEETTEE--EEEEE-STT-EEEEEEEEEEESSSSTTB-TTPPEEEEEPTT--PPPHHHH--

Sequence (81 aa):
MDLNKVEFLSGDRCQGSVQAVFVNGVSRSWSWQIYGPGKFVFKITNLVLSSRPGPNYADGVVLQIVLRPGSACPTFDSFFP

Foldseek 3Di:
DWCFKDKDWDQPLCPQFFDWKDKQNHTFDWDWDDPDDNTTIIMTGRQRADCDDDPRDPPPIDIDTHTDPPRPDDDPVNVPD

Nearest PDB structures (foldseek):
  2xpz-assembly1_A  TM=5.387E-01  e=7.683E-01  Saccharomyces cerevisiae
  2xq0-assembly1_A  TM=6.872E-01  e=3.799E+00  Saccharomyces cerevisiae
  2xpy-assembly1_A  TM=6.780E-01  e=4.538E+00  Saccharomyces cerevisiae
  8fjp-assembly1_A  TM=4.846E-01  e=6.101E+00  Aedes aegypti
  5cyw-assembly1_B  TM=4.837E-01  e=5.750E+00  Vaccinia virus Ankara